Protein AF-A0A820EFF6-F1 (afdb_monomer_lite)

Foldseek 3Di:
DVVVVVVVVVVVVVPDPDPDQDLVRVLVVLCVVLVDDDPDPVLVVLLSVQLVVLVVVQVVQVVCVVVVVDPDGDDDDNCSSDDPVRVVVVVVVVVVVVVVVVVVVVVVVVPPDDDD

Secondary structure (DSSP, 8-state):
-HHHHHHHHHHHHH--------HHHHHHHHHHHTT---SSHHHHHHHHHHHHHHHHHHHHHHHHHHTTS-SS-----TTTT--HHHHHHHHHHHHHHHHHHHHHHHHHHHH-PPP-

pLDDT: mean 84.82, std 14.24, range [52.38, 97.81]

Organism: NCBI:txid392032

InterPro domains:
  IPR013201 Cathepsin propeptide inhibitor domain (I29) [PF08246] (27-87)
  IPR013201 Cathepsin propeptide inhibitor domain (I29) [SM00848] (27-87)
  IPR038765 Papain-like cysteine peptidase superfamily [SSF54001] (23-99)

Radius of gyration: 25.03 Å; chains: 1; bounding box: 36×60×80 Å

Sequence (116 aa):
MRLFLFFIAILCFAQAKSNELTSPKRWNLFKRVHKKQYVNVEEENYRRTIFDGRLAMINQHNFEANLGLHTYTLTINQFADMTYDEIVRTISNKYTMSLATKISTKSDRQIFRPPS

Structure (mmCIF, N/CA/C/O backbone):
data_AF-A0A820EFF6-F1
#
_entry.id   AF-A0A820EFF6-F1
#
loop_
_atom_site.group_PDB
_atom_site.id
_atom_site.type_symbol
_atom_site.label_atom_id
_atom_site.label_alt_id
_atom_site.label_comp_id
_atom_site.label_asym_id
_atom_site.label_entity_id
_atom_site.label_seq_id
_atom_site.pdbx_PDB_ins_code
_atom_site.Cartn_x
_atom_site.Cartn_y
_atom_site.Cartn_z
_atom_site.occupancy
_atom_site.B_iso_or_equiv
_atom_site.auth_seq_id
_atom_site.auth_comp_id
_atom_site.auth_asym_id
_atom_site.auth_atom_id
_atom_site.pdbx_PDB_model_num
ATOM 1 N N . MET A 1 1 ? -10.782 4.305 50.122 1.00 61.50 1 MET A N 1
ATOM 2 C CA . MET A 1 1 ? -11.471 4.732 48.880 1.00 61.50 1 MET A CA 1
ATOM 3 C C . MET A 1 1 ? -10.608 5.621 47.981 1.00 61.50 1 MET A C 1
ATOM 5 O O . MET A 1 1 ? -10.494 5.305 46.809 1.00 61.50 1 MET A O 1
ATOM 9 N N . ARG A 1 2 ? -9.919 6.659 48.491 1.00 64.56 2 ARG A N 1
ATOM 10 C CA . ARG A 1 2 ? -9.019 7.508 47.672 1.00 64.56 2 ARG A CA 1
ATOM 11 C C . ARG A 1 2 ? -7.795 6.783 47.087 1.00 64.56 2 ARG A C 1
ATOM 13 O O . ARG A 1 2 ? -7.435 7.055 45.954 1.00 64.56 2 ARG A O 1
ATOM 20 N N . LEU A 1 3 ? -7.209 5.823 47.810 1.00 57.41 3 LEU A N 1
ATOM 21 C CA . LEU A 1 3 ? -6.043 5.057 47.338 1.00 57.41 3 LEU A CA 1
ATOM 22 C C . LEU A 1 3 ? -6.378 4.096 46.179 1.00 57.41 3 LEU A C 1
ATOM 24 O O . LEU A 1 3 ? -5.573 3.914 45.275 1.00 57.41 3 LEU A O 1
ATOM 28 N N . PHE A 1 4 ? -7.595 3.543 46.162 1.00 67.62 4 PHE A N 1
ATOM 29 C CA . PHE A 1 4 ? -8.064 2.643 45.100 1.00 67.62 4 PHE A CA 1
ATOM 30 C C . PHE A 1 4 ? -8.257 3.383 43.767 1.00 67.62 4 PHE A C 1
ATOM 32 O O . PHE A 1 4 ? -7.962 2.842 42.707 1.00 67.62 4 PHE A O 1
ATOM 39 N N . LEU A 1 5 ? -8.662 4.657 43.826 1.00 64.44 5 LEU A N 1
ATOM 40 C CA . LEU A 1 5 ? -8.776 5.524 42.650 1.00 64.44 5 LEU A CA 1
ATOM 41 C C . LEU A 1 5 ? -7.411 5.823 42.016 1.00 64.44 5 LEU A C 1
ATOM 43 O O . LEU A 1 5 ? -7.314 5.852 40.794 1.00 64.44 5 LEU A O 1
ATOM 47 N N . PHE A 1 6 ? -6.349 5.973 42.818 1.00 69.75 6 PHE A N 1
ATOM 48 C CA . PHE A 1 6 ? -4.985 6.115 42.294 1.00 69.75 6 PHE A CA 1
ATOM 49 C C . PHE A 1 6 ? -4.497 4.832 41.611 1.00 69.75 6 PHE A C 1
ATOM 51 O O . PHE A 1 6 ? -3.906 4.907 40.539 1.00 69.75 6 PHE A O 1
ATOM 58 N N . PHE A 1 7 ? -4.800 3.656 42.172 1.00 69.19 7 PHE A N 1
ATOM 59 C CA . PHE A 1 7 ? -4.479 2.375 41.533 1.00 69.19 7 PHE A CA 1
ATOM 60 C C . PHE A 1 7 ? -5.216 2.184 40.200 1.00 69.19 7 PHE A C 1
ATOM 62 O O . PHE A 1 7 ? -4.587 1.788 39.223 1.00 69.19 7 PHE A O 1
ATOM 69 N N . ILE A 1 8 ? -6.509 2.524 40.125 1.00 72.25 8 ILE A N 1
ATOM 70 C CA . ILE A 1 8 ? -7.279 2.483 38.869 1.00 72.25 8 ILE A CA 1
ATOM 71 C C . ILE A 1 8 ? -6.733 3.495 37.849 1.00 72.25 8 ILE A C 1
ATOM 73 O O . ILE A 1 8 ? -6.577 3.154 36.679 1.00 72.25 8 ILE A O 1
ATOM 77 N N . ALA A 1 9 ? -6.384 4.712 38.276 1.00 66.81 9 ALA A N 1
ATOM 78 C CA . ALA A 1 9 ? -5.816 5.732 37.394 1.00 66.81 9 ALA A CA 1
ATOM 79 C C . ALA A 1 9 ? -4.458 5.311 36.797 1.00 66.81 9 ALA A C 1
ATOM 81 O O . ALA A 1 9 ? -4.216 5.529 35.610 1.00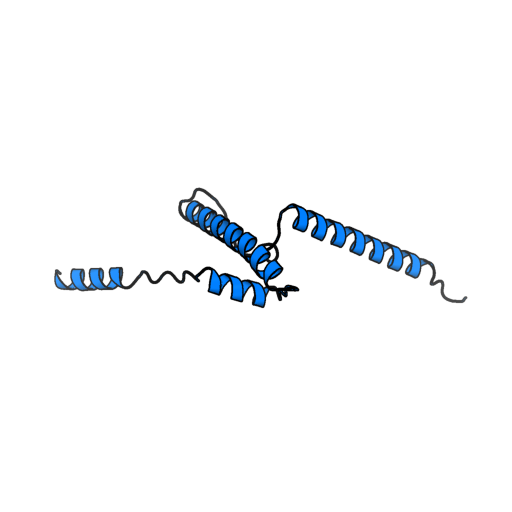 66.81 9 ALA A O 1
ATOM 82 N N . ILE A 1 10 ? -3.600 4.656 37.587 1.00 68.81 10 ILE A N 1
ATOM 83 C CA . ILE A 1 10 ? -2.311 4.117 37.126 1.00 68.81 10 ILE A CA 1
ATOM 84 C C . ILE A 1 10 ? -2.520 2.921 36.179 1.00 68.81 10 ILE A C 1
ATOM 86 O O . ILE A 1 10 ? -1.815 2.807 35.176 1.00 68.81 10 ILE A O 1
ATOM 90 N N . LEU A 1 11 ? -3.516 2.064 36.440 1.00 65.00 11 LEU A N 1
ATOM 91 C CA . LEU A 1 11 ? -3.854 0.935 35.563 1.00 65.00 11 LEU A CA 1
ATOM 92 C C . LEU A 1 11 ? -4.385 1.397 34.194 1.00 65.00 11 LEU A C 1
ATOM 94 O O . LEU A 1 11 ? -3.982 0.849 33.171 1.00 65.00 11 LEU A O 1
ATOM 98 N N . CYS A 1 12 ? -5.233 2.433 34.163 1.00 62.62 12 CYS A N 1
ATOM 99 C CA . CYS A 1 12 ? -5.739 3.025 32.919 1.00 62.62 12 CYS A CA 1
ATOM 100 C C . CYS A 1 12 ? -4.624 3.665 32.079 1.00 62.62 12 CYS A C 1
ATOM 102 O O . CYS A 1 12 ? -4.651 3.571 30.856 1.00 62.62 12 CYS A O 1
ATOM 104 N N . PHE A 1 13 ? -3.617 4.273 32.714 1.00 58.47 13 PHE A N 1
ATOM 105 C CA . PHE A 1 13 ? -2.469 4.850 32.004 1.00 58.47 13 PHE A CA 1
ATOM 106 C C . PHE A 1 13 ? -1.534 3.781 31.411 1.00 58.47 13 PHE A C 1
ATOM 108 O O . PHE A 1 13 ? -0.848 4.031 30.420 1.00 58.47 13 PHE A O 1
ATOM 115 N N . ALA A 1 14 ? -1.509 2.577 31.993 1.00 59.53 14 ALA A N 1
ATOM 116 C CA . ALA A 1 14 ? -0.682 1.466 31.521 1.00 59.53 14 ALA A CA 1
ATOM 117 C C . ALA A 1 14 ? -1.250 0.763 30.272 1.00 59.53 14 ALA A C 1
ATOM 119 O O . ALA A 1 14 ? -0.525 0.025 29.599 1.00 59.53 14 ALA A O 1
ATOM 120 N N . GLN A 1 15 ? -2.521 0.993 29.928 1.00 61.16 15 GLN A N 1
ATOM 121 C CA . GLN A 1 15 ? -3.167 0.384 28.767 1.00 61.16 15 GLN A CA 1
ATOM 122 C C . GLN A 1 15 ? -3.274 1.354 27.587 1.00 61.16 15 GLN A C 1
ATOM 124 O O . GLN A 1 15 ? -4.356 1.804 27.240 1.00 61.16 15 GLN A O 1
ATOM 129 N N . ALA A 1 16 ? -2.151 1.627 26.921 1.00 58.53 16 ALA A N 1
ATOM 130 C CA . ALA A 1 16 ? -2.154 2.107 25.534 1.00 58.53 16 ALA A CA 1
ATOM 131 C C . ALA A 1 16 ? -0.783 1.913 24.866 1.00 58.53 16 ALA A C 1
ATOM 133 O O . ALA A 1 16 ? -0.176 2.854 24.363 1.00 58.53 16 ALA A O 1
ATOM 134 N N . LYS A 1 17 ? -0.261 0.683 24.836 1.00 52.38 17 LYS A N 1
ATOM 135 C CA . LYS A 1 17 ? 0.715 0.335 23.795 1.00 52.38 17 LYS A CA 1
ATOM 136 C C . LYS A 1 17 ? -0.075 -0.179 22.604 1.00 52.38 17 LYS A C 1
ATOM 138 O O . LYS A 1 17 ? -0.4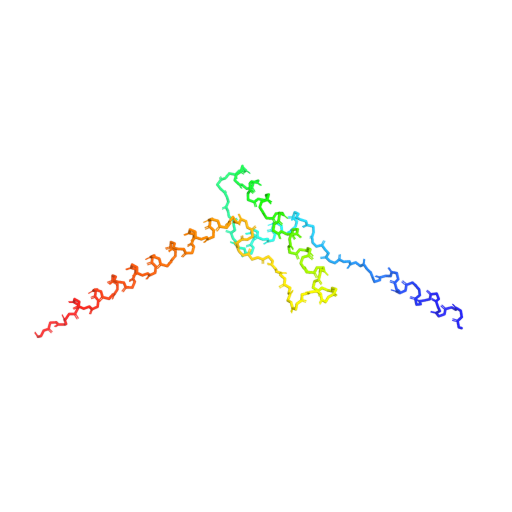29 -1.353 22.556 1.00 52.38 17 LYS A O 1
ATOM 143 N N . SER A 1 18 ? -0.407 0.709 21.668 1.00 57.91 18 SER A N 1
ATOM 144 C CA . SER A 1 18 ? -0.865 0.261 20.359 1.00 57.91 18 SER A CA 1
ATOM 145 C C . SER A 1 18 ? 0.275 -0.546 19.735 1.00 57.91 18 SER A C 1
ATOM 147 O O . SER A 1 18 ? 1.414 -0.089 19.638 1.00 57.91 18 SER A O 1
ATOM 149 N N . ASN A 1 19 ? -0.009 -1.779 19.318 1.00 58.22 19 ASN A N 1
ATOM 150 C CA . ASN A 1 19 ? 0.935 -2.617 18.576 1.00 58.22 19 ASN A CA 1
ATOM 151 C C . ASN A 1 19 ? 1.052 -2.121 17.125 1.00 58.22 19 ASN A C 1
ATOM 153 O O . ASN A 1 19 ? 1.014 -2.909 16.177 1.00 58.22 19 ASN A O 1
ATOM 157 N N . GLU A 1 20 ? 1.104 -0.803 16.926 1.00 65.75 20 GLU A N 1
ATOM 158 C CA . GLU A 1 20 ? 1.090 -0.220 15.603 1.00 65.75 20 GLU A CA 1
ATOM 159 C C . GLU A 1 20 ? 2.446 -0.459 14.948 1.00 65.75 20 GLU A C 1
ATOM 161 O O . GLU A 1 20 ? 3.467 0.166 15.237 1.00 65.75 20 GLU A O 1
ATOM 166 N N . LEU A 1 21 ? 2.468 -1.460 14.076 1.00 74.50 21 LEU A N 1
ATOM 167 C CA . LEU A 1 21 ? 3.645 -1.779 13.297 1.00 74.50 21 LEU A CA 1
ATOM 168 C C . LEU A 1 21 ? 3.940 -0.597 12.359 1.00 74.50 21 LEU A C 1
ATOM 170 O O . LEU A 1 21 ? 3.092 -0.245 11.543 1.00 74.50 21 LEU A O 1
ATOM 174 N N . THR A 1 22 ? 5.126 0.005 12.467 1.00 81.62 22 THR A N 1
ATOM 175 C CA . THR A 1 22 ? 5.535 1.138 11.618 1.00 81.62 22 THR A CA 1
ATOM 176 C C . THR A 1 22 ? 5.540 0.759 10.129 1.00 81.62 22 THR A C 1
ATOM 178 O O . THR A 1 22 ? 5.746 -0.412 9.793 1.00 81.62 22 THR A O 1
ATOM 181 N N . SER A 1 23 ? 5.367 1.734 9.221 1.00 86.06 23 SER A N 1
ATOM 182 C CA . SER A 1 23 ? 5.388 1.501 7.756 1.00 86.06 23 SER A CA 1
ATOM 183 C C . SER A 1 23 ? 6.599 0.655 7.295 1.00 86.06 23 SER A C 1
ATOM 185 O O . SER A 1 23 ? 6.380 -0.356 6.625 1.00 86.06 23 SER A O 1
ATOM 187 N N . PRO A 1 24 ? 7.852 0.917 7.734 1.00 92.25 24 PRO A N 1
ATOM 188 C CA . PRO A 1 24 ? 9.003 0.089 7.354 1.00 92.25 24 PRO A CA 1
ATOM 189 C C . PRO A 1 24 ? 8.904 -1.373 7.808 1.00 92.25 24 PRO A C 1
ATOM 191 O O . PRO A 1 24 ? 9.275 -2.291 7.075 1.00 92.25 24 PRO A O 1
ATOM 194 N N . LYS A 1 25 ? 8.382 -1.616 9.016 1.00 93.38 25 LYS A N 1
ATOM 195 C CA . LYS A 1 25 ? 8.192 -2.977 9.532 1.00 93.38 25 LYS A CA 1
ATOM 196 C C . LYS A 1 25 ? 7.090 -3.706 8.758 1.00 93.38 25 LYS A C 1
ATOM 198 O O . LYS A 1 25 ? 7.268 -4.876 8.420 1.00 93.38 25 LYS A O 1
ATOM 203 N N . ARG A 1 26 ? 5.990 -3.015 8.431 1.00 93.75 26 ARG A N 1
ATOM 204 C CA . ARG A 1 26 ? 4.902 -3.555 7.596 1.00 93.75 26 ARG A CA 1
ATOM 205 C C . ARG A 1 26 ? 5.384 -3.887 6.184 1.00 93.75 26 ARG A C 1
ATOM 207 O O . ARG A 1 26 ? 5.053 -4.959 5.691 1.00 93.75 26 ARG A O 1
ATOM 214 N N . TRP A 1 27 ? 6.225 -3.045 5.583 1.00 96.25 27 TRP A N 1
ATOM 215 C CA . TRP A 1 27 ? 6.844 -3.315 4.281 1.00 96.25 27 TRP A CA 1
ATOM 216 C C . TRP A 1 27 ? 7.688 -4.592 4.289 1.00 96.25 27 TRP A C 1
ATOM 218 O O . TRP A 1 27 ? 7.504 -5.480 3.458 1.00 96.25 27 TRP A O 1
ATOM 228 N N . ASN A 1 28 ? 8.580 -4.731 5.271 1.00 95.88 28 ASN A N 1
ATOM 229 C CA . ASN A 1 28 ? 9.443 -5.907 5.376 1.00 95.88 28 ASN A CA 1
ATOM 230 C C . ASN A 1 28 ? 8.647 -7.195 5.626 1.00 95.88 28 ASN A C 1
ATOM 232 O O . ASN A 1 28 ? 8.976 -8.246 5.070 1.00 95.88 28 ASN A O 1
ATOM 236 N N . LEU A 1 29 ? 7.591 -7.121 6.443 1.00 95.56 29 LEU A N 1
ATOM 237 C CA . LEU A 1 29 ? 6.683 -8.243 6.659 1.00 95.56 29 LEU A CA 1
ATOM 238 C C . LEU A 1 29 ? 5.935 -8.604 5.371 1.00 95.56 29 LEU A C 1
ATOM 240 O O . LEU A 1 29 ? 5.910 -9.775 5.003 1.00 95.56 29 LEU A O 1
ATOM 244 N N . PHE A 1 30 ? 5.391 -7.613 4.663 1.00 96.81 30 PHE A N 1
ATOM 245 C CA . PHE A 1 30 ? 4.705 -7.796 3.384 1.00 96.81 30 PHE A CA 1
ATOM 246 C C . PHE A 1 30 ? 5.598 -8.503 2.359 1.00 96.81 30 PHE A C 1
ATOM 248 O O . PHE A 1 30 ? 5.203 -9.539 1.816 1.00 96.81 30 PHE A O 1
ATOM 255 N N . LYS A 1 31 ? 6.830 -8.012 2.156 1.00 97.62 31 LYS A N 1
ATOM 256 C CA . LYS A 1 31 ? 7.784 -8.642 1.232 1.00 97.62 31 LYS A CA 1
ATOM 257 C C . LYS A 1 31 ? 8.060 -10.096 1.607 1.00 97.62 31 LYS A C 1
ATOM 259 O O . LYS A 1 31 ? 8.084 -10.957 0.733 1.00 97.62 31 LYS A O 1
ATOM 264 N N . ARG A 1 32 ? 8.220 -10.388 2.902 1.00 96.94 32 ARG A N 1
ATOM 265 C CA . ARG A 1 32 ? 8.470 -11.749 3.400 1.00 96.94 32 ARG A CA 1
ATOM 266 C C . ARG A 1 32 ? 7.273 -12.674 3.180 1.00 96.94 32 ARG A C 1
ATOM 268 O O . ARG A 1 32 ? 7.441 -13.759 2.633 1.00 96.94 32 ARG A O 1
ATOM 275 N N . VAL A 1 33 ? 6.081 -12.252 3.599 1.00 96.69 33 VAL A N 1
ATOM 276 C CA . VAL A 1 33 ? 4.848 -13.057 3.543 1.00 96.69 33 VAL A CA 1
ATOM 277 C C . VAL A 1 33 ? 4.462 -13.370 2.099 1.00 96.69 33 VAL A C 1
ATOM 279 O O . VAL A 1 33 ? 4.112 -14.506 1.790 1.00 96.69 33 VAL A O 1
ATOM 282 N N . HIS A 1 34 ? 4.590 -12.393 1.201 1.00 96.44 34 HIS A N 1
ATOM 283 C CA . HIS A 1 34 ? 4.223 -12.544 -0.209 1.00 96.44 34 HIS A CA 1
ATOM 284 C C . HIS A 1 34 ? 5.408 -12.853 -1.127 1.00 96.44 34 HIS A C 1
ATOM 286 O O . HIS A 1 34 ? 5.245 -12.834 -2.345 1.00 96.44 34 HIS A O 1
ATOM 292 N N . LYS A 1 35 ? 6.585 -13.146 -0.554 1.00 96.94 35 LYS A N 1
ATOM 293 C CA . LYS A 1 35 ? 7.818 -13.507 -1.272 1.00 96.94 35 LYS A CA 1
ATOM 294 C C . LYS A 1 35 ? 8.165 -12.517 -2.395 1.00 96.94 35 LYS A C 1
ATOM 296 O O . LYS A 1 35 ? 8.536 -12.919 -3.494 1.00 96.94 35 LYS A O 1
ATOM 301 N N . LYS A 1 36 ? 8.010 -11.220 -2.124 1.00 96.62 36 LYS A N 1
ATOM 302 C CA . LYS A 1 36 ? 8.265 -10.157 -3.100 1.00 96.62 36 LYS A CA 1
ATOM 303 C C . LYS A 1 36 ? 9.763 -9.963 -3.287 1.00 96.62 36 LYS A C 1
ATOM 305 O O . LYS A 1 36 ? 10.504 -9.828 -2.312 1.00 96.62 36 LYS A O 1
ATOM 310 N N . GLN A 1 37 ? 10.173 -9.922 -4.545 1.00 95.50 37 GLN A N 1
ATOM 311 C CA . GLN A 1 37 ? 11.520 -9.600 -4.991 1.00 95.50 37 GLN A CA 1
ATOM 312 C C . GLN A 1 37 ? 11.382 -8.606 -6.141 1.00 95.50 37 GLN A C 1
ATOM 314 O O . GLN A 1 37 ? 10.529 -8.797 -7.006 1.00 95.50 37 GLN A O 1
ATOM 319 N N . TYR A 1 38 ? 12.187 -7.551 -6.116 1.00 96.56 38 TYR A N 1
ATOM 320 C CA . TYR A 1 38 ? 12.186 -6.497 -7.128 1.00 96.56 38 TYR A CA 1
ATOM 321 C C . TYR A 1 38 ? 13.538 -6.486 -7.826 1.00 96.56 38 TYR A C 1
ATOM 323 O O . TYR A 1 38 ? 14.550 -6.845 -7.219 1.00 96.56 38 TYR A O 1
ATOM 331 N N . VAL A 1 39 ? 13.548 -6.109 -9.102 1.00 95.94 39 VAL A N 1
ATOM 332 C CA . VAL A 1 39 ? 14.730 -6.222 -9.964 1.00 95.94 39 VAL A CA 1
ATOM 333 C C . VAL A 1 39 ? 15.828 -5.264 -9.514 1.00 95.94 39 VAL A C 1
ATOM 335 O O . VAL A 1 39 ? 17.011 -5.596 -9.568 1.00 95.94 39 VAL A O 1
ATOM 338 N N . ASN A 1 40 ? 15.447 -4.073 -9.057 1.00 96.81 40 ASN A N 1
ATOM 339 C CA . ASN A 1 40 ? 16.375 -3.044 -8.616 1.00 96.81 40 ASN A CA 1
ATOM 340 C C . ASN A 1 40 ? 15.763 -2.161 -7.514 1.00 96.81 40 ASN A C 1
ATOM 342 O O . ASN A 1 40 ? 14.589 -2.278 -7.154 1.00 96.81 40 ASN A O 1
ATOM 346 N N . VAL A 1 41 ? 16.592 -1.273 -6.962 1.00 96.62 41 VAL A N 1
ATOM 347 C CA . VAL A 1 41 ? 16.203 -0.360 -5.876 1.00 96.62 41 VAL A CA 1
ATOM 348 C C . VAL A 1 41 ? 15.152 0.656 -6.331 1.00 96.62 41 VAL A C 1
ATOM 350 O O . VAL A 1 41 ? 14.293 1.039 -5.543 1.00 96.62 41 VAL A O 1
ATOM 353 N N . GLU A 1 42 ? 15.188 1.080 -7.594 1.00 97.56 42 GLU A N 1
ATOM 354 C CA . GLU A 1 42 ? 14.216 2.025 -8.149 1.00 97.56 42 GLU A CA 1
ATOM 355 C C . GLU A 1 42 ? 12.807 1.418 -8.194 1.00 97.56 42 GLU A C 1
ATOM 357 O O . GLU A 1 42 ? 11.853 2.028 -7.710 1.00 97.56 42 GLU A O 1
ATOM 362 N N . GLU A 1 43 ? 12.686 0.180 -8.674 1.00 96.62 43 GLU A N 1
ATOM 363 C CA . GLU A 1 43 ? 11.442 -0.579 -8.647 1.00 96.62 43 GLU A CA 1
ATOM 364 C C . GLU A 1 43 ? 10.980 -0.810 -7.207 1.00 96.62 43 GLU A C 1
ATOM 366 O O . GLU A 1 43 ? 9.807 -0.595 -6.904 1.00 96.62 43 GLU A O 1
ATOM 371 N N . GLU A 1 44 ? 11.880 -1.196 -6.295 1.00 97.25 44 GLU A N 1
ATOM 372 C CA . GLU A 1 44 ? 11.509 -1.370 -4.889 1.00 97.25 44 GLU A CA 1
ATOM 373 C C . GLU A 1 44 ? 10.935 -0.073 -4.295 1.00 97.25 44 GLU A C 1
ATOM 375 O O . GLU A 1 44 ? 9.909 -0.113 -3.612 1.00 97.25 44 GLU A O 1
ATOM 380 N N . ASN A 1 45 ? 11.559 1.071 -4.579 1.00 97.31 45 ASN A N 1
ATOM 381 C CA . ASN A 1 45 ? 11.096 2.374 -4.111 1.00 97.31 45 ASN A CA 1
ATOM 382 C C . ASN A 1 45 ? 9.731 2.735 -4.705 1.00 97.31 45 ASN A C 1
ATOM 384 O O . ASN A 1 45 ? 8.839 3.153 -3.968 1.00 97.31 45 ASN A O 1
ATOM 388 N N . TYR A 1 46 ? 9.529 2.509 -6.004 1.00 97.19 46 TYR A N 1
ATOM 389 C CA . TYR A 1 46 ? 8.236 2.717 -6.655 1.00 97.19 46 TYR A CA 1
ATOM 390 C C . TYR A 1 46 ? 7.131 1.856 -6.022 1.00 97.19 46 TYR A C 1
ATOM 392 O O . TYR A 1 46 ? 6.068 2.352 -5.634 1.00 97.19 46 TYR A O 1
ATOM 400 N N . ARG A 1 47 ? 7.402 0.560 -5.835 1.00 97.75 47 ARG A N 1
ATOM 401 C CA . ARG A 1 47 ? 6.482 -0.399 -5.202 1.00 97.75 47 ARG A CA 1
ATOM 402 C C . ARG A 1 47 ? 6.195 -0.025 -3.754 1.00 97.75 47 ARG A C 1
ATOM 404 O O . ARG A 1 47 ? 5.062 -0.167 -3.289 1.00 97.75 47 ARG A O 1
ATOM 411 N N . ARG A 1 48 ? 7.200 0.500 -3.050 1.00 96.81 48 ARG A N 1
ATOM 412 C CA . ARG A 1 48 ? 7.059 1.015 -1.690 1.00 96.81 48 ARG A CA 1
ATOM 413 C C . ARG A 1 48 ? 6.110 2.210 -1.633 1.00 96.81 48 ARG A C 1
ATOM 415 O O . ARG A 1 48 ? 5.258 2.232 -0.751 1.00 96.81 48 ARG A O 1
ATOM 422 N N . THR A 1 49 ? 6.189 3.149 -2.576 1.00 96.81 49 THR A N 1
ATOM 423 C CA . THR A 1 49 ? 5.260 4.290 -2.636 1.00 96.81 49 THR A CA 1
ATOM 424 C C . THR A 1 49 ? 3.810 3.830 -2.794 1.00 96.81 49 THR A C 1
ATOM 426 O O . THR A 1 49 ? 2.928 4.317 -2.084 1.00 96.81 49 THR A O 1
ATOM 429 N N . ILE A 1 50 ? 3.555 2.848 -3.666 1.00 96.94 50 ILE A N 1
ATOM 430 C CA . ILE A 1 50 ? 2.211 2.271 -3.835 1.00 96.94 50 ILE A CA 1
ATOM 431 C C . ILE A 1 50 ? 1.743 1.614 -2.533 1.00 96.94 50 ILE A C 1
ATOM 433 O O . ILE A 1 50 ? 0.623 1.854 -2.077 1.00 96.94 50 ILE A O 1
ATOM 437 N N . PHE A 1 51 ? 2.615 0.817 -1.915 1.00 97.12 51 PHE A N 1
ATOM 438 C CA . PHE A 1 51 ? 2.322 0.129 -0.665 1.00 97.12 51 PHE A CA 1
ATOM 439 C C . PHE A 1 51 ? 1.981 1.085 0.474 1.00 97.12 51 PHE A C 1
ATOM 441 O O . PHE A 1 51 ? 1.000 0.861 1.182 1.00 97.12 51 PHE A O 1
ATOM 448 N N . ASP A 1 52 ? 2.748 2.161 0.641 1.00 95.69 52 ASP A N 1
ATOM 449 C CA . ASP A 1 52 ? 2.491 3.155 1.681 1.00 95.69 52 ASP A CA 1
ATOM 450 C C . ASP A 1 52 ? 1.142 3.860 1.451 1.00 95.69 52 ASP A C 1
ATOM 452 O O . ASP A 1 52 ? 0.372 4.037 2.399 1.00 95.69 52 ASP A O 1
ATOM 456 N N . GLY A 1 53 ? 0.786 4.154 0.194 1.00 95.19 53 GLY A N 1
ATOM 457 C CA . GLY A 1 53 ? -0.539 4.671 -0.161 1.00 95.19 53 GLY A CA 1
ATOM 458 C C . GLY A 1 53 ? -1.675 3.695 0.171 1.00 95.19 53 GLY A C 1
ATOM 459 O O . GLY A 1 53 ? -2.676 4.077 0.783 1.00 95.19 53 GLY A O 1
ATOM 460 N N . ARG A 1 54 ? -1.515 2.405 -0.157 1.00 95.44 54 ARG A N 1
ATOM 461 C CA . ARG A 1 54 ? -2.484 1.357 0.218 1.00 95.44 54 ARG A CA 1
ATOM 462 C C . ARG A 1 54 ? -2.615 1.222 1.726 1.00 95.44 54 ARG A C 1
ATOM 464 O O . ARG A 1 54 ? -3.718 1.026 2.231 1.00 95.44 54 ARG A O 1
ATOM 471 N N . LEU A 1 55 ? -1.507 1.339 2.446 1.00 95.00 55 LEU A N 1
ATOM 472 C CA . LEU A 1 55 ? -1.492 1.220 3.889 1.00 95.00 55 LEU A CA 1
ATOM 473 C C . LEU A 1 55 ? -2.240 2.362 4.577 1.00 95.00 55 LEU A C 1
ATOM 475 O O . LEU A 1 55 ? -3.010 2.108 5.502 1.00 95.00 55 LEU A O 1
ATOM 479 N N . ALA A 1 56 ? -2.044 3.594 4.107 1.00 94.62 56 ALA A N 1
ATOM 480 C CA . ALA A 1 56 ? -2.781 4.755 4.591 1.00 94.62 56 ALA A CA 1
ATOM 481 C C . ALA A 1 56 ? -4.292 4.585 4.369 1.00 94.62 56 ALA A C 1
ATOM 483 O O . ALA A 1 56 ? -5.072 4.771 5.300 1.00 94.62 5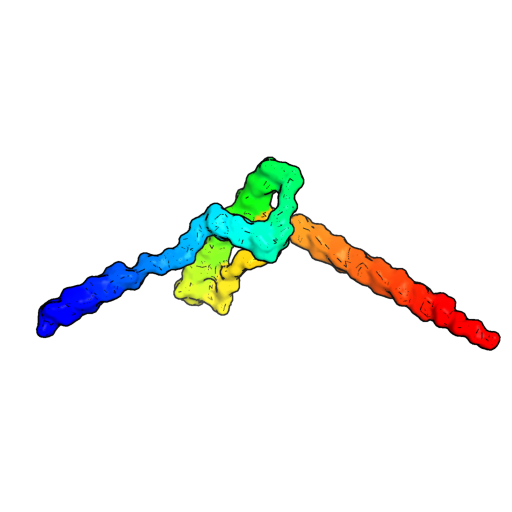6 ALA A O 1
ATOM 484 N N . MET A 1 5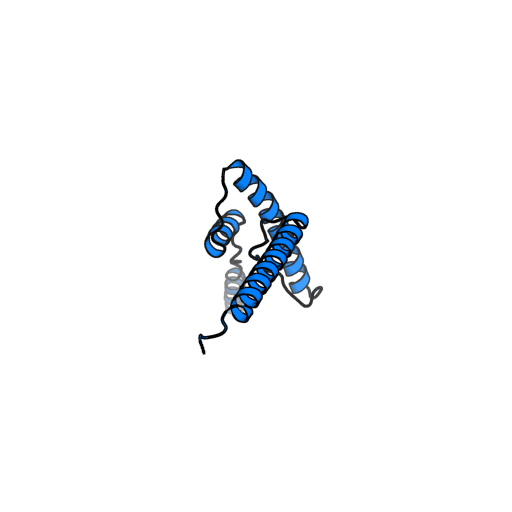7 ? -4.697 4.131 3.178 1.00 95.62 57 MET A N 1
ATOM 485 C CA . MET A 1 57 ? -6.100 3.849 2.854 1.00 95.62 57 MET A CA 1
ATOM 486 C C . MET A 1 57 ? -6.707 2.782 3.780 1.00 95.62 57 MET A C 1
ATOM 488 O O . MET A 1 57 ? -7.810 2.961 4.287 1.00 95.62 57 MET A O 1
ATOM 492 N N . ILE A 1 58 ? -5.984 1.685 4.037 1.00 95.31 58 ILE A N 1
ATOM 493 C CA . ILE A 1 58 ? -6.430 0.620 4.950 1.00 95.31 58 ILE A CA 1
ATOM 494 C C . ILE A 1 58 ? -6.586 1.151 6.376 1.00 95.31 58 ILE A C 1
ATOM 496 O O . ILE A 1 58 ? -7.582 0.858 7.034 1.00 95.31 58 ILE A O 1
ATOM 500 N N . ASN A 1 59 ? -5.607 1.917 6.862 1.00 94.12 59 ASN A N 1
ATOM 501 C CA . ASN A 1 59 ? -5.654 2.489 8.204 1.00 94.12 59 ASN A CA 1
ATOM 502 C C . ASN A 1 59 ? -6.854 3.431 8.362 1.00 94.12 59 ASN A C 1
ATOM 504 O O . ASN A 1 59 ? -7.571 3.319 9.352 1.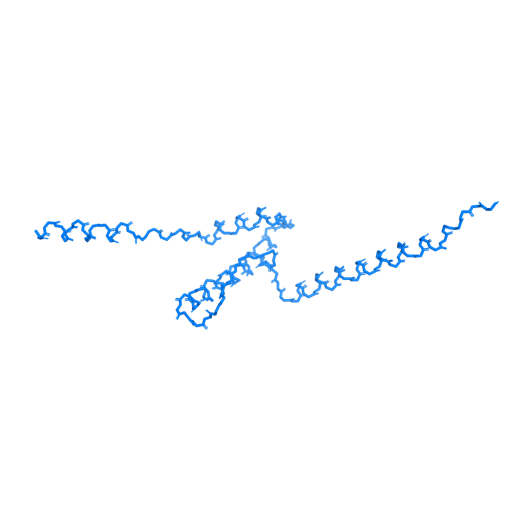00 94.12 59 ASN A O 1
ATOM 508 N N . GLN A 1 60 ? -7.097 4.298 7.374 1.00 95.69 60 GLN A N 1
ATOM 509 C CA . GLN A 1 60 ? -8.241 5.206 7.371 1.00 95.69 60 GLN A CA 1
ATOM 510 C C . GLN A 1 60 ? -9.570 4.440 7.370 1.00 95.69 60 GLN A C 1
ATOM 512 O O . GLN A 1 60 ? -10.412 4.676 8.231 1.00 95.69 60 GLN A O 1
ATOM 517 N N . HIS A 1 61 ? -9.731 3.465 6.469 1.00 97.12 61 HIS A N 1
ATOM 518 C CA . HIS A 1 61 ? -10.936 2.630 6.410 1.00 97.12 61 HIS A CA 1
ATOM 519 C C . HIS A 1 61 ? -11.189 1.907 7.736 1.00 97.12 61 HIS A C 1
ATOM 521 O O . HIS A 1 61 ? -12.307 1.888 8.237 1.00 97.12 61 HIS A O 1
ATOM 527 N N . ASN A 1 62 ? -10.152 1.317 8.333 1.00 95.62 62 ASN A N 1
ATOM 528 C CA . ASN A 1 62 ? -10.288 0.589 9.595 1.00 95.62 62 ASN A CA 1
ATOM 529 C C . ASN A 1 62 ? -10.587 1.513 10.775 1.00 95.62 62 ASN A C 1
ATOM 531 O O . ASN A 1 62 ? -11.301 1.115 11.692 1.00 95.62 62 ASN A O 1
ATOM 535 N N . PHE A 1 63 ? -10.065 2.738 10.756 1.00 95.75 63 PHE A N 1
ATOM 536 C CA . PHE A 1 63 ? -10.439 3.759 11.723 1.00 95.75 63 PHE A CA 1
ATOM 537 C C . PHE A 1 63 ? -11.931 4.104 11.603 1.00 95.75 63 PHE A C 1
ATOM 539 O O . PHE A 1 63 ? -12.648 4.048 12.597 1.00 95.75 63 PHE A O 1
ATOM 546 N N . GLU A 1 64 ? -12.424 4.355 10.390 1.00 97.12 64 GLU A N 1
ATOM 547 C CA . GLU A 1 64 ? -13.847 4.603 10.119 1.00 97.12 64 GLU A CA 1
ATOM 548 C C . GLU A 1 64 ? -14.735 3.392 10.468 1.00 97.12 64 GLU A C 1
ATOM 550 O O . GLU A 1 64 ? -15.822 3.554 11.021 1.00 97.12 64 GLU A O 1
ATOM 555 N N . ALA A 1 65 ? -14.260 2.168 10.222 1.00 97.00 65 ALA A N 1
ATOM 556 C CA . ALA A 1 65 ? -14.949 0.935 10.602 1.00 97.00 65 ALA A CA 1
ATOM 557 C C . ALA A 1 65 ? -15.088 0.808 12.126 1.00 97.00 65 ALA A C 1
ATOM 559 O O . ALA A 1 65 ? -16.153 0.448 12.622 1.00 97.00 65 ALA A O 1
ATOM 560 N N . ASN A 1 66 ? -14.049 1.176 12.882 1.00 94.81 66 ASN A N 1
ATOM 561 C CA . ASN A 1 66 ? -14.098 1.206 14.347 1.00 94.81 66 ASN A CA 1
ATOM 562 C C . ASN A 1 66 ? -15.064 2.274 14.886 1.00 94.81 66 ASN A C 1
ATOM 564 O O . ASN A 1 66 ? -15.563 2.133 16.001 1.00 94.81 66 ASN A O 1
ATOM 568 N N . LEU A 1 67 ? -15.353 3.317 14.101 1.00 96.88 67 LEU A N 1
ATOM 569 C CA . LEU A 1 67 ? -16.402 4.301 14.386 1.00 96.88 67 LEU A CA 1
ATOM 570 C C . LEU A 1 67 ? -17.804 3.830 13.955 1.00 96.88 67 LEU A C 1
ATOM 572 O O . LEU A 1 67 ? -18.773 4.566 14.126 1.00 96.88 67 LEU A O 1
ATOM 576 N N . GLY A 1 68 ? -17.927 2.625 13.393 1.00 97.12 68 GLY A N 1
ATOM 577 C CA . GLY A 1 68 ? -19.192 2.060 12.921 1.00 97.12 68 GLY A CA 1
ATOM 578 C C . GLY A 1 68 ? -19.650 2.572 11.552 1.00 97.12 68 GLY A C 1
ATOM 579 O O . GLY A 1 68 ? -20.777 2.284 11.158 1.00 97.12 68 GLY A O 1
ATOM 580 N N . LEU A 1 69 ? -18.806 3.305 10.813 1.00 97.81 69 LEU A N 1
ATOM 581 C CA . LEU A 1 69 ? -19.139 3.802 9.468 1.00 97.81 69 LEU A CA 1
ATOM 582 C C . LEU A 1 69 ? -19.045 2.712 8.394 1.00 97.81 69 LEU A C 1
ATOM 584 O O . LEU A 1 69 ? -19.668 2.827 7.341 1.00 97.81 69 LEU A O 1
ATOM 588 N N . HIS A 1 70 ? -18.302 1.641 8.679 1.00 96.88 70 HIS A N 1
ATOM 589 C CA . HIS A 1 70 ? -18.177 0.472 7.812 1.00 96.88 70 HIS A CA 1
ATOM 590 C C . HIS A 1 70 ? -18.464 -0.805 8.592 1.00 96.88 70 HIS A C 1
ATOM 592 O O . HIS A 1 70 ? -18.111 -0.933 9.761 1.00 96.88 70 HIS A O 1
ATOM 598 N N . THR A 1 71 ? -19.051 -1.789 7.915 1.00 97.50 71 THR A N 1
ATOM 599 C CA . THR A 1 71 ? -19.361 -3.115 8.477 1.00 97.50 71 THR A CA 1
ATOM 600 C C . THR A 1 71 ? -18.219 -4.121 8.319 1.00 97.50 71 THR A C 1
ATOM 602 O O . THR A 1 71 ? -18.343 -5.274 8.730 1.00 97.50 71 THR A O 1
ATOM 605 N N . TYR A 1 72 ? -17.108 -3.706 7.708 1.00 96.69 72 TYR A N 1
ATOM 606 C CA . TYR A 1 72 ? -15.959 -4.553 7.418 1.00 96.69 72 TYR A CA 1
ATOM 607 C C . TYR A 1 72 ? -14.648 -3.792 7.590 1.00 96.69 72 TYR A C 1
ATOM 609 O O . TYR A 1 72 ? -14.600 -2.564 7.508 1.00 96.69 72 TYR A O 1
ATOM 617 N N . THR A 1 73 ? -13.571 -4.547 7.773 1.00 96.00 73 THR A N 1
ATOM 618 C CA . THR A 1 73 ? -12.204 -4.036 7.854 1.00 96.00 73 THR A CA 1
ATOM 619 C C . THR A 1 73 ? -11.383 -4.492 6.652 1.00 96.00 73 THR A C 1
ATOM 621 O O . THR A 1 73 ? -11.687 -5.483 5.986 1.00 96.00 73 THR A O 1
ATOM 624 N N . LEU A 1 74 ? -10.328 -3.741 6.359 1.00 95.44 74 LEU A N 1
ATOM 625 C CA . LEU A 1 74 ? -9.358 -4.030 5.318 1.00 95.44 74 LEU A CA 1
ATOM 626 C C . LEU A 1 74 ? -8.039 -4.518 5.919 1.00 95.44 74 LEU A C 1
ATOM 628 O O . LEU A 1 74 ? -7.660 -4.191 7.044 1.00 95.44 74 LEU A O 1
ATOM 632 N N . THR A 1 75 ? -7.304 -5.287 5.125 1.00 94.06 75 THR A N 1
ATOM 633 C CA . THR A 1 75 ? -5.993 -5.829 5.482 1.00 94.06 75 THR A CA 1
ATOM 634 C C . THR A 1 75 ? -5.050 -5.763 4.284 1.00 94.06 75 THR A C 1
ATOM 636 O O . THR A 1 75 ? -5.488 -5.702 3.131 1.00 94.06 75 THR A O 1
ATOM 639 N N . ILE A 1 76 ? -3.743 -5.750 4.558 1.00 94.44 76 ILE A N 1
ATOM 640 C CA . ILE A 1 76 ? -2.713 -5.840 3.524 1.00 94.44 76 ILE A CA 1
ATOM 641 C C . ILE A 1 76 ? -2.839 -7.207 2.845 1.00 94.44 76 ILE A C 1
ATOM 643 O O . ILE A 1 76 ? -2.857 -8.245 3.503 1.00 94.44 76 ILE A O 1
ATOM 647 N N . ASN A 1 77 ? -2.886 -7.201 1.517 1.00 94.69 77 ASN A N 1
ATOM 648 C CA . ASN A 1 77 ? -2.897 -8.406 0.698 1.00 94.69 77 ASN A CA 1
ATOM 649 C C . ASN A 1 77 ? -1.745 -8.379 -0.318 1.00 94.69 77 ASN A C 1
ATOM 651 O O . ASN A 1 77 ? -1.027 -7.389 -0.435 1.00 94.69 77 ASN A O 1
ATOM 655 N N . GLN A 1 78 ? -1.603 -9.452 -1.098 1.00 95.00 78 GLN A N 1
ATOM 656 C CA . GLN A 1 78 ? -0.532 -9.633 -2.091 1.00 95.00 78 GLN A CA 1
ATOM 657 C C . GLN A 1 78 ? -0.500 -8.608 -3.239 1.00 95.00 78 GLN A C 1
ATOM 659 O O . GLN A 1 78 ? 0.466 -8.600 -4.000 1.00 95.00 78 GLN A O 1
ATOM 664 N N . PHE A 1 79 ? -1.544 -7.789 -3.376 1.00 95.12 79 PHE A N 1
ATOM 665 C CA . PHE A 1 79 ? -1.698 -6.750 -4.395 1.00 95.12 79 PHE A CA 1
ATOM 666 C C . PHE A 1 79 ? -1.451 -5.341 -3.837 1.00 95.12 79 PHE A C 1
ATOM 668 O O . PHE A 1 79 ? -1.679 -4.352 -4.530 1.00 95.12 79 PHE A O 1
ATOM 675 N N . ALA A 1 80 ? -1.008 -5.223 -2.581 1.00 95.69 80 ALA A N 1
ATOM 676 C CA . ALA A 1 80 ? -0.778 -3.933 -1.936 1.00 95.69 80 ALA A CA 1
ATOM 677 C C . ALA A 1 80 ? 0.343 -3.101 -2.594 1.00 95.69 80 ALA A C 1
ATOM 679 O O . ALA A 1 80 ? 0.406 -1.901 -2.376 1.00 95.69 80 ALA A O 1
ATOM 680 N N . ASP A 1 81 ? 1.199 -3.709 -3.412 1.00 96.69 81 ASP A N 1
ATOM 681 C CA . ASP A 1 81 ? 2.270 -3.074 -4.193 1.00 96.69 81 ASP A CA 1
ATOM 682 C C . ASP A 1 81 ? 1.894 -2.825 -5.667 1.00 96.69 81 ASP A C 1
ATOM 684 O O . ASP A 1 81 ? 2.750 -2.449 -6.473 1.00 96.69 81 ASP A O 1
ATOM 688 N N . MET A 1 82 ? 0.633 -3.062 -6.040 1.00 95.25 82 MET A N 1
ATOM 689 C CA . MET A 1 82 ? 0.164 -2.984 -7.422 1.00 95.25 82 MET A CA 1
ATOM 690 C C . MET A 1 82 ? -0.858 -1.865 -7.636 1.00 95.25 82 MET A C 1
ATOM 692 O O . MET A 1 82 ? -1.742 -1.585 -6.812 1.00 95.25 82 MET A O 1
ATOM 696 N N . THR A 1 83 ? -0.759 -1.254 -8.810 1.00 93.81 83 THR A N 1
ATOM 697 C CA . THR A 1 83 ? -1.776 -0.356 -9.356 1.00 93.81 83 THR A CA 1
ATOM 698 C C . THR A 1 83 ? -2.991 -1.143 -9.853 1.00 93.81 83 THR A C 1
ATOM 700 O O . THR A 1 83 ? -2.939 -2.359 -10.047 1.00 93.81 83 THR A O 1
ATOM 703 N N . TYR A 1 84 ? -4.114 -0.453 -10.062 1.00 90.00 84 TYR A N 1
ATOM 704 C CA . TYR A 1 84 ? -5.331 -1.086 -10.577 1.00 90.00 84 TYR A CA 1
ATOM 705 C C . TYR A 1 84 ? -5.099 -1.751 -11.942 1.00 90.00 84 TYR A C 1
ATOM 707 O O . TYR A 1 84 ? -5.440 -2.920 -12.123 1.00 90.00 84 TYR A O 1
ATOM 715 N N . ASP A 1 85 ? -4.437 -1.050 -12.862 1.00 92.12 85 ASP A N 1
ATOM 716 C CA . ASP A 1 85 ? -4.155 -1.562 -14.205 1.00 92.12 85 ASP A CA 1
ATOM 717 C C . ASP A 1 85 ? -3.278 -2.818 -14.169 1.00 92.12 85 ASP A C 1
ATOM 719 O O . ASP A 1 85 ? -3.504 -3.771 -14.915 1.00 92.12 85 ASP A O 1
ATOM 723 N N . GLU A 1 86 ? -2.289 -2.859 -13.276 1.00 91.75 86 GLU A N 1
ATOM 724 C CA . GLU A 1 86 ? -1.438 -4.037 -13.086 1.00 91.75 86 GLU A CA 1
ATOM 725 C C . GLU A 1 86 ? -2.218 -5.230 -12.535 1.00 91.75 86 GLU A C 1
ATOM 727 O O . GLU A 1 86 ? -2.012 -6.358 -12.990 1.00 91.75 86 GLU A O 1
ATOM 732 N N . ILE A 1 87 ? -3.141 -4.996 -11.597 1.00 91.69 87 ILE A N 1
ATOM 733 C CA . ILE A 1 87 ? -4.018 -6.042 -11.060 1.00 91.69 87 ILE A CA 1
ATOM 734 C C . ILE A 1 87 ? -4.890 -6.611 -12.182 1.00 91.69 87 ILE A C 1
ATOM 736 O O . ILE A 1 87 ? -4.930 -7.830 -12.367 1.00 91.69 87 ILE A O 1
ATOM 740 N N . VAL A 1 88 ? -5.535 -5.747 -12.972 1.00 91.62 88 VAL A N 1
ATOM 741 C CA . VAL A 1 88 ? -6.393 -6.161 -14.092 1.00 91.62 88 VAL A CA 1
ATOM 742 C C . VAL A 1 88 ? -5.600 -6.975 -15.113 1.00 91.62 88 VAL A C 1
ATOM 744 O O . VAL A 1 88 ? -6.040 -8.061 -15.505 1.00 91.62 88 VAL A O 1
ATOM 747 N N . ARG A 1 89 ? -4.400 -6.516 -15.493 1.00 91.69 89 ARG A N 1
ATOM 748 C CA . ARG A 1 89 ? -3.511 -7.246 -16.412 1.00 91.69 89 ARG A CA 1
ATOM 749 C C . ARG A 1 89 ? -3.094 -8.602 -15.843 1.00 91.69 89 ARG A C 1
ATOM 751 O O . ARG A 1 89 ? -3.199 -9.611 -16.535 1.00 91.69 89 ARG A O 1
ATOM 758 N N . THR A 1 90 ? -2.678 -8.651 -14.579 1.00 87.75 90 THR A N 1
ATOM 759 C CA . THR A 1 90 ? -2.238 -9.889 -13.911 1.00 87.75 90 THR A CA 1
ATOM 760 C C . THR A 1 90 ? -3.352 -10.931 -13.870 1.00 87.75 90 THR A C 1
ATOM 762 O O . THR A 1 90 ? -3.137 -12.101 -14.191 1.00 87.75 90 THR A O 1
ATOM 765 N N . ILE A 1 91 ? -4.559 -10.508 -13.497 1.00 87.50 91 ILE A N 1
ATOM 766 C CA . ILE A 1 91 ? -5.726 -11.383 -13.412 1.00 87.50 91 ILE A CA 1
ATOM 767 C C . ILE A 1 91 ? -6.119 -11.888 -14.804 1.00 87.50 91 ILE A C 1
ATOM 769 O O . ILE A 1 91 ? -6.300 -13.093 -14.986 1.00 87.50 91 ILE A O 1
ATOM 773 N N . SER A 1 92 ? -6.185 -10.993 -15.791 1.00 88.75 92 SER A N 1
ATOM 774 C CA . SER A 1 92 ? -6.518 -11.341 -17.178 1.00 88.75 92 SER A CA 1
ATOM 775 C C . SER A 1 92 ? -5.543 -12.374 -17.742 1.00 88.75 92 SER A C 1
ATOM 777 O O . SER A 1 92 ? -5.967 -13.418 -18.237 1.00 88.75 92 SER A O 1
ATOM 779 N N . ASN A 1 93 ? -4.240 -12.146 -17.565 1.00 86.88 93 ASN A N 1
ATOM 780 C CA . ASN A 1 93 ? -3.198 -13.068 -18.013 1.00 86.88 93 ASN A CA 1
ATOM 781 C C . ASN A 1 93 ? -3.294 -14.436 -17.324 1.00 86.88 93 ASN A C 1
ATOM 783 O O . ASN A 1 93 ? -3.096 -15.475 -17.949 1.00 86.88 93 ASN A O 1
ATOM 787 N N . LYS A 1 94 ? -3.639 -14.477 -16.033 1.00 84.38 94 LYS A N 1
ATOM 788 C CA . LYS A 1 94 ? -3.829 -15.748 -15.322 1.00 84.38 94 LYS A CA 1
ATOM 789 C C . LYS A 1 94 ? -4.997 -16.557 -15.899 1.00 84.38 94 LYS A C 1
ATOM 791 O O . LYS A 1 94 ? -4.894 -17.781 -16.012 1.00 84.38 94 LYS A O 1
ATOM 796 N N . TYR A 1 95 ? -6.095 -15.898 -16.272 1.00 83.00 95 TYR A N 1
ATOM 797 C CA . TYR A 1 95 ? -7.251 -16.566 -16.873 1.00 83.00 95 TYR A CA 1
ATOM 798 C C . TYR A 1 95 ? -6.962 -17.089 -18.280 1.00 83.00 95 TYR A C 1
ATOM 800 O O . TYR A 1 95 ? -7.305 -18.236 -18.570 1.00 83.00 95 TYR A O 1
ATOM 808 N N . THR A 1 96 ? -6.302 -16.298 -19.131 1.00 86.31 96 THR A N 1
ATOM 809 C CA . THR A 1 96 ? -5.948 -16.729 -20.494 1.00 86.31 96 THR A CA 1
ATOM 810 C C . THR A 1 96 ? -5.017 -17.937 -20.469 1.00 86.31 96 THR A C 1
ATOM 812 O O . THR A 1 96 ? -5.270 -18.915 -21.171 1.00 86.31 96 THR A O 1
ATOM 815 N N . MET A 1 97 ? -4.015 -17.937 -19.584 1.00 79.44 97 MET A N 1
ATOM 816 C CA . MET A 1 97 ? -3.119 -19.081 -19.401 1.00 79.44 97 MET A CA 1
ATOM 817 C C . MET A 1 97 ? -3.860 -20.319 -18.888 1.00 79.44 97 MET A C 1
ATOM 819 O O . MET A 1 97 ? -3.679 -21.409 -19.424 1.00 79.44 97 MET A O 1
ATOM 823 N N . SER A 1 98 ? -4.752 -20.169 -17.900 1.00 84.38 98 SER A N 1
ATOM 824 C CA . SER A 1 98 ? -5.563 -21.293 -17.408 1.00 84.38 98 SER A CA 1
ATOM 825 C C . SER A 1 98 ? -6.442 -21.898 -18.506 1.00 84.38 98 SER A C 1
ATOM 827 O O . SER A 1 98 ? -6.590 -23.122 -18.574 1.00 84.38 98 SER A O 1
ATOM 829 N N . LEU A 1 99 ? -7.013 -21.058 -19.373 1.00 82.62 99 LEU A N 1
ATOM 830 C CA . LEU A 1 99 ? -7.828 -21.506 -20.495 1.00 82.62 99 LEU A CA 1
ATOM 831 C C . LEU A 1 99 ? -6.982 -22.233 -21.548 1.00 82.62 99 LEU A C 1
ATOM 833 O O . LEU A 1 99 ? -7.361 -23.325 -21.966 1.00 82.62 99 LEU A O 1
ATOM 837 N N . ALA A 1 100 ? -5.818 -21.689 -21.911 1.00 80.56 100 ALA A N 1
ATOM 838 C CA . ALA A 1 100 ? -4.889 -22.320 -22.848 1.00 80.56 100 ALA A CA 1
ATOM 839 C C . ALA A 1 100 ? -4.441 -23.714 -22.364 1.00 80.56 100 ALA A C 1
ATOM 841 O O . ALA A 1 100 ? -4.512 -24.683 -23.121 1.00 80.56 100 ALA A O 1
ATOM 842 N N . THR A 1 101 ? -4.094 -23.857 -21.079 1.00 81.25 101 THR A N 1
ATOM 843 C CA . THR A 1 101 ? -3.737 -25.157 -20.482 1.00 81.25 101 THR A CA 1
ATOM 844 C C . THR A 1 101 ? -4.903 -26.148 -20.524 1.00 81.25 101 THR A C 1
ATOM 846 O O . THR A 1 101 ? -4.718 -27.330 -20.818 1.00 81.25 101 THR A O 1
ATOM 849 N N . LYS A 1 102 ? -6.134 -25.692 -20.260 1.00 81.06 102 LYS A N 1
ATOM 850 C CA . LYS A 1 102 ? -7.326 -26.550 -20.354 1.00 81.06 102 LYS A CA 1
ATOM 851 C C . LYS A 1 102 ? -7.608 -27.001 -21.790 1.00 81.06 102 LYS A C 1
ATOM 853 O O . LYS A 1 102 ? -8.057 -28.127 -21.978 1.00 81.06 102 LYS A O 1
ATOM 858 N N . ILE A 1 103 ? -7.349 -26.155 -22.788 1.00 79.44 103 ILE A N 1
ATOM 859 C CA . ILE A 1 103 ? -7.538 -26.495 -24.206 1.00 79.44 103 ILE A CA 1
ATOM 860 C C . ILE A 1 103 ? -6.515 -27.549 -24.646 1.00 79.44 103 ILE A C 1
ATOM 862 O O . ILE A 1 103 ? -6.929 -28.586 -25.157 1.00 79.44 103 ILE A O 1
ATOM 866 N N . SER A 1 104 ? -5.223 -27.347 -24.363 1.00 74.75 104 SER A N 1
ATOM 867 C CA . SER A 1 104 ? -4.165 -28.324 -24.686 1.00 74.75 104 SER A CA 1
ATOM 868 C C . SER A 1 104 ? -4.396 -29.680 -24.000 1.00 74.75 104 SER A C 1
ATOM 870 O O . SER A 1 104 ? -4.407 -30.721 -24.644 1.00 74.75 104 SER A O 1
ATOM 872 N N . THR A 1 105 ? -4.730 -29.696 -22.709 1.00 73.56 105 THR A N 1
ATOM 873 C CA . THR A 1 105 ? -5.014 -30.959 -21.993 1.00 73.56 105 THR A CA 1
ATOM 874 C C . THR A 1 105 ? -6.316 -31.647 -22.427 1.00 73.56 105 THR A C 1
ATOM 876 O O . THR A 1 105 ? -6.522 -32.834 -22.148 1.00 73.56 105 THR A O 1
ATOM 879 N N . LYS A 1 106 ? -7.240 -30.924 -23.073 1.00 77.94 106 LYS A N 1
ATOM 880 C CA . LYS A 1 106 ? -8.449 -31.501 -23.674 1.00 77.94 106 LYS A CA 1
ATOM 881 C C . LYS A 1 106 ? -8.165 -32.047 -25.074 1.00 77.94 106 LYS A C 1
ATOM 883 O O . LYS A 1 106 ? -8.666 -33.128 -25.369 1.00 77.94 106 LYS A O 1
ATOM 888 N N . SER A 1 107 ? -7.364 -31.358 -25.894 1.00 72.75 107 SER A N 1
ATOM 889 C CA . SER A 1 107 ? -6.935 -31.886 -27.198 1.00 72.75 107 SER A CA 1
ATOM 890 C C . SER A 1 107 ? -6.131 -33.171 -27.030 1.00 72.75 107 SER A C 1
ATOM 892 O O . SER A 1 107 ? -6.443 -34.166 -27.675 1.00 72.75 107 SER A O 1
ATOM 894 N N . ASP A 1 108 ? -5.196 -33.203 -26.080 1.00 66.00 108 ASP A N 1
ATOM 895 C CA . ASP A 1 108 ? -4.319 -34.362 -25.869 1.00 66.00 108 ASP A CA 1
ATOM 896 C C . ASP A 1 108 ? -5.093 -35.595 -25.370 1.00 66.00 108 ASP A C 1
ATOM 898 O O . ASP A 1 108 ? -4.825 -36.722 -25.787 1.00 66.00 108 ASP A O 1
ATOM 902 N N . ARG A 1 109 ? -6.137 -35.394 -24.552 1.00 65.75 109 ARG A N 1
ATOM 903 C CA . ARG A 1 109 ? -7.025 -36.484 -24.104 1.00 65.75 109 ARG A CA 1
ATOM 904 C C . ARG A 1 109 ? -7.921 -37.057 -25.199 1.00 65.75 109 ARG A C 1
ATOM 906 O O . ARG A 1 109 ? -8.353 -38.195 -25.062 1.00 65.75 109 ARG A O 1
ATOM 913 N N . GLN A 1 110 ? -8.223 -36.305 -26.256 1.00 59.16 110 GLN A N 1
ATOM 914 C CA . GLN A 1 110 ? -9.026 -36.814 -27.375 1.00 59.16 110 GLN A CA 1
ATOM 915 C C . GLN A 1 110 ? -8.192 -37.536 -28.443 1.00 59.16 110 GLN A C 1
ATOM 917 O O . GLN A 1 110 ? -8.759 -38.257 -29.263 1.00 59.16 110 GLN A O 1
ATOM 922 N N . ILE A 1 111 ? -6.865 -37.379 -28.423 1.00 59.41 111 ILE A N 1
ATOM 923 C CA . ILE A 1 111 ? -5.944 -38.015 -29.378 1.00 59.41 111 ILE A CA 1
ATOM 924 C C . ILE A 1 111 ? -5.486 -39.402 -28.887 1.00 59.41 111 ILE A C 1
ATOM 926 O O . ILE A 1 111 ? -5.179 -40.268 -29.705 1.00 59.41 111 ILE A O 1
ATOM 930 N N . PHE A 1 112 ? -5.519 -39.673 -27.577 1.00 58.66 112 PHE A N 1
ATOM 931 C CA . PHE A 1 112 ? -5.221 -41.000 -27.028 1.00 58.66 112 PHE A CA 1
ATOM 932 C C . PHE A 1 112 ? -6.402 -41.970 -27.231 1.00 58.66 112 PHE A C 1
ATOM 934 O O . PHE A 1 112 ? -7.191 -42.224 -26.321 1.00 58.66 112 PHE A O 1
ATOM 941 N N . ARG A 1 113 ? -6.545 -42.519 -28.444 1.00 60.91 113 ARG A N 1
ATOM 942 C CA . ARG A 1 113 ? -7.283 -43.774 -28.657 1.00 60.91 113 ARG A CA 1
ATOM 943 C C . ARG A 1 113 ? -6.300 -44.933 -28.442 1.00 60.91 113 ARG A C 1
ATOM 945 O O . ARG A 1 113 ? -5.266 -44.939 -29.110 1.00 60.91 113 ARG A O 1
ATOM 952 N N . PRO A 1 114 ? -6.566 -45.877 -27.519 1.00 58.41 114 PRO A N 1
ATOM 953 C CA . PRO A 1 114 ? -5.695 -47.033 -27.345 1.00 58.41 114 PRO A CA 1
ATOM 954 C C . PRO A 1 114 ? -5.656 -47.859 -28.644 1.00 58.41 114 PRO A C 1
ATOM 956 O O . PRO A 1 114 ? -6.657 -47.877 -29.369 1.00 58.41 114 PRO A O 1
ATOM 959 N N . PRO A 1 115 ? -4.531 -48.529 -28.956 1.00 60.03 115 PRO A N 1
ATOM 960 C CA . PRO A 1 115 ? -4.472 -49.444 -30.088 1.00 60.03 115 PRO A CA 1
ATOM 961 C C . PRO A 1 115 ? -5.479 -50.581 -29.878 1.00 60.03 115 PRO A C 1
ATOM 963 O O . PRO A 1 115 ? -5.542 -51.143 -28.783 1.00 60.03 115 PRO A O 1
ATOM 966 N N . SER A 1 116 ? -6.274 -50.866 -30.912 1.00 64.62 116 SER A N 1
ATOM 967 C CA . SER A 1 116 ? -7.195 -52.009 -30.997 1.00 64.62 116 SER A CA 1
ATOM 968 C C . SER A 1 116 ? -6.457 -53.322 -31.194 1.00 64.62 116 SER A C 1
ATOM 970 O O . SER A 1 116 ? -5.550 -53.313 -32.059 1.00 64.62 116 SER A O 1
#

=== Feature glossary ===
The record interleaves many kinds of information about one protein. Here is each kind framed as the question it answers.

Q: What does the local fold look like, residue by residue?
A: A 3Di character summarizes, for each residue, the relative orientation of the Cα frame of its nearest spatial neighbor. Because it encodes fold topology rather than chemistry, 3Di alignments detect remote structural similarity that sequence alignment misses.

Q: Which residues are in helices, strands, or loops?
A: Secondary structure is the local, repeating backbone conformation. DSSP classifies it into eight states by reading the hydrogen-bond network: three helix types (H, G, I), two β types (E, B), two non-regular types (T, S), and unstructured coil (-).

Q: How big and how compact is the whole molecule?
A: Three whole-structure scalars: the radius of gyration (RMS distance of Cα from centroid, in Å), the count of Cα–Cα contacts (pairs closer than 8 Å and separated by more than four residues in sequence — i.e. tertiary, not local, contacts), and the bounding-box dimensions. Together they distinguish compact globular folds from extended fibres or disordered chains.

Q: How confident is the AlphaFold model at each residue?
A: For AlphaFold models, the B-factor field carries pLDDT — the model's own estimate of local accuracy on a 0–100 scale. Regions with pLDDT<50 should be treated as essentially unmodeled; they often correspond to intrinsically disordered segments.

Q: What family and function is it annotated with?
A: Functional annotations link the protein to curated databases. InterPro entries identify conserved domains and families by matching the sequence against member-database signatures (Pfam, PROSITE, CDD, …). Gene Ontology (GO) terms describe molecular function, biological process, and cellular component in a controlled vocabulary. CATH places the structure in a hierarchical fold classification (Class/Architecture/Topology/Homologous-superfamily). The organism is the source species.

Q: What known structures does this most resemble?
A: Nearest PDB neighbors are the top structural matches found by Foldseek when searching this structure against the entire Protein Data Bank. Each hit reports a TM-score (0 to 1; >0.5 almost always implies the same fold) and an E-value. These are *structural* homologs — they may share no detectable sequence similarity.

Q: Which residues are buried vs exposed?
A: Solvent-accessible surface area (SASA) is the area in Å² traced out by the centre of a 1.4 Å probe sphere (a water molecule) rolled over the protein's van der Waals surface (Shrake–Rupley / Lee–Richards construction). Buried residues have near-zero SASA; fully exposed residues can exceed 200 Å². The total SASA scales roughly with the number of surface residues.

Q: What are the backbone torsion angles?
A: φ (phi) and ψ (psi) are the two rotatable backbone dihedrals per residue: φ is the C(i-1)–N–Cα–C torsion, ψ is the N–Cα–C–N(i+1) torsion, both in degrees on (−180°, 180°]. α-helical residues cluster near (−60°, −45°); β-strand residues near (−120°, +130°). A Ramachandran plot is simply a scatter of (φ, ψ) for every residue.

Q: Are the domains correctly placed relative to each other?
A: Predicted aligned error is AlphaFold's pairwise confidence. Unlike pLDDT (per-residue), PAE is per-residue-pair and captures whether two parts of the structure are correctly placed relative to each other. Units are ångströms of expected positional error.

Q: What if only a Cα trace is available?
A: P-SEA three-state annotation labels each residue as helix, strand, or coil based purely on the geometry of the Cα trace. It serves as a fallback when the full backbone (and thus DSSP) is unavailable.

Q: What is the amino-acid chain?
A: This is the polypeptide sequence — one letter per residue, N-terminus first. Length ranges from a few dozen residues for small domains to over a thousand for large multi-domain proteins.

Q: What do the rendered images show?
A: The six renders are orthographic views along the three Cartesian axes in both directions. Representation (cartoon, sticks, or surface) and color scheme (sequence-rainbow or by-chain) vary across proteins so the training set covers all the common visualization conventions.

Q: What do the diagnostic plots show?
A: Plot images: a contact map (which residues are close in 3D, as an N×N binary image), a Ramachandran scatter (backbone torsion angles, revealing secondary-structure composition at a glance), and — for AlphaFold structures — a PAE heatmap (pairwise prediction confidence).

Q: How mobile is each atom in the crystal?
A: B-factor (Debye–Waller factor) reflects atomic displacement in the crystal lattice. It is an experimental observable (units Å²), not a prediction; low values mean the atom is pinned down, high values mean it moves or is heterogeneous across the crystal.

Q: Where is e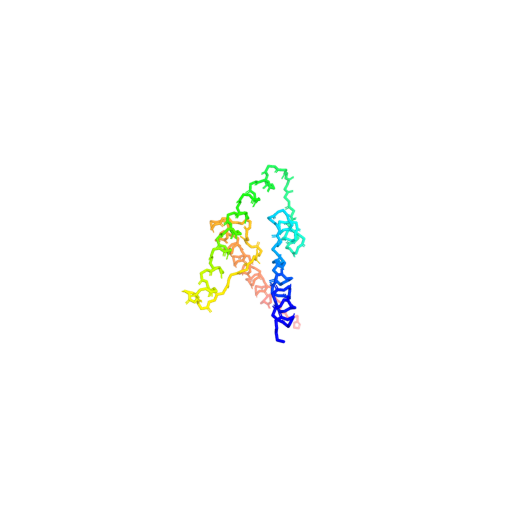ach backbone atom in 3D?
A: The mmCIF table is the protein's shape written out atom by atom. For each backbone N, Cα, C, and carbonyl O, it records an (x, y, z) coordinate triple in Å plus the residue type, chain letter, and residue number.